Protein AF-A0A520ANJ5-F1 (afdb_monomer)

Structure (mmCIF, N/CA/C/O backbone):
data_AF-A0A520ANJ5-F1
#
_entry.id   AF-A0A520ANJ5-F1
#
loop_
_atom_site.group_PDB
_atom_site.id
_atom_site.type_symbol
_atom_site.label_atom_id
_atom_site.label_alt_id
_atom_site.label_comp_id
_atom_site.label_asym_id
_atom_site.label_entity_id
_atom_site.label_seq_id
_atom_site.pdbx_PDB_ins_code
_atom_site.Cartn_x
_atom_site.Cartn_y
_atom_site.Cartn_z
_atom_site.occupancy
_atom_site.B_iso_or_equiv
_atom_site.auth_seq_id
_atom_site.auth_comp_id
_atom_site.auth_asym_id
_atom_site.auth_atom_id
_atom_site.pdbx_PDB_model_num
ATOM 1 N N . MET A 1 1 ? -37.605 11.226 -20.235 1.00 42.06 1 MET A N 1
ATOM 2 C CA . MET A 1 1 ? -36.894 11.853 -19.100 1.00 42.06 1 MET A CA 1
ATOM 3 C C . MET A 1 1 ? -37.012 10.952 -17.885 1.00 42.06 1 MET A C 1
ATOM 5 O O . MET A 1 1 ? -38.088 10.421 -17.661 1.00 42.06 1 MET A O 1
ATOM 9 N N . SER A 1 2 ? -35.918 10.851 -17.128 1.00 46.78 2 SER A N 1
ATOM 10 C CA . SER A 1 2 ? -35.846 10.381 -15.735 1.00 46.78 2 SER A CA 1
ATOM 11 C C . SER A 1 2 ? -35.851 8.871 -15.478 1.00 46.78 2 SER A C 1
ATOM 13 O O . SER A 1 2 ? -36.874 8.268 -15.189 1.00 46.78 2 SER A O 1
ATOM 15 N N . GLY A 1 3 ? -34.641 8.302 -15.482 1.00 43.84 3 GLY A N 1
ATOM 16 C CA . GLY A 1 3 ? -34.319 7.024 -14.830 1.00 43.84 3 GLY A CA 1
ATOM 17 C C . GLY A 1 3 ? -32.965 7.011 -14.100 1.00 43.84 3 GLY A C 1
ATOM 18 O O . GLY A 1 3 ? -32.714 6.114 -13.309 1.00 43.84 3 GLY A O 1
ATOM 19 N N . GLN A 1 4 ? -32.096 8.010 -14.313 1.00 47.09 4 GLN A N 1
ATOM 20 C CA . GLN A 1 4 ? -30.733 8.023 -13.752 1.00 47.09 4 GLN A CA 1
ATOM 21 C C . GLN A 1 4 ? -30.531 8.963 -12.548 1.00 47.09 4 GLN A C 1
ATOM 23 O O . GLN A 1 4 ? -29.448 8.990 -11.976 1.00 47.09 4 GLN A O 1
ATOM 28 N N . ALA A 1 5 ? -31.553 9.711 -12.118 1.00 43.56 5 ALA A N 1
ATOM 29 C CA . ALA A 1 5 ? -31.398 10.719 -11.061 1.00 43.56 5 ALA A CA 1
ATOM 30 C C . ALA A 1 5 ? -31.691 10.213 -9.632 1.00 43.56 5 ALA A C 1
ATOM 32 O O . ALA A 1 5 ? -31.348 10.888 -8.666 1.00 43.56 5 ALA A O 1
ATOM 33 N N . THR A 1 6 ? -32.300 9.035 -9.459 1.00 45.06 6 THR A N 1
ATOM 34 C CA . THR A 1 6 ? -32.787 8.604 -8.133 1.00 45.06 6 THR A CA 1
ATOM 35 C C . THR A 1 6 ? -31.745 7.824 -7.319 1.00 45.06 6 THR A C 1
ATOM 37 O O . THR A 1 6 ? -31.739 7.903 -6.095 1.00 45.06 6 THR A O 1
ATOM 40 N N . MET A 1 7 ? -30.804 7.122 -7.966 1.00 44.75 7 MET A N 1
ATOM 41 C CA . MET A 1 7 ? -29.817 6.276 -7.264 1.00 44.75 7 MET A CA 1
ATOM 42 C C . MET A 1 7 ? -28.648 7.042 -6.623 1.00 44.75 7 MET A C 1
ATOM 44 O O . MET A 1 7 ? -27.933 6.484 -5.785 1.00 44.75 7 MET A O 1
ATOM 48 N N . ALA A 1 8 ? -28.417 8.289 -7.040 1.00 48.97 8 ALA A N 1
ATOM 49 C CA . ALA A 1 8 ? -27.425 9.171 -6.426 1.00 48.97 8 ALA A CA 1
ATOM 50 C C . ALA A 1 8 ? -28.009 9.889 -5.196 1.00 48.97 8 ALA A C 1
ATOM 52 O O . ALA A 1 8 ? -27.338 9.996 -4.176 1.00 48.97 8 ALA A O 1
ATOM 53 N N . ALA A 1 9 ? -29.282 10.297 -5.258 1.00 50.38 9 ALA A N 1
ATOM 54 C CA . ALA A 1 9 ? -29.944 11.041 -4.186 1.00 50.38 9 ALA A CA 1
ATOM 55 C C . ALA A 1 9 ? -30.334 10.174 -2.966 1.00 50.38 9 ALA A C 1
ATOM 57 O O . ALA A 1 9 ? -30.277 10.659 -1.838 1.00 50.38 9 ALA A O 1
ATOM 58 N N . ASP A 1 10 ? -30.677 8.890 -3.155 1.00 48.25 10 ASP A N 1
ATOM 59 C CA . ASP A 1 10 ? -31.063 7.993 -2.042 1.00 48.25 10 ASP A CA 1
ATOM 60 C C . ASP A 1 10 ? -29.868 7.592 -1.148 1.00 48.25 10 ASP A C 1
ATOM 62 O O . ASP A 1 10 ? -30.031 7.289 0.035 1.00 48.25 10 ASP A O 1
ATOM 66 N N . ARG A 1 11 ? -28.637 7.648 -1.681 1.00 48.97 11 ARG A N 1
ATOM 67 C CA . ARG A 1 11 ? -27.411 7.340 -0.924 1.00 48.97 11 ARG A CA 1
ATOM 68 C C . ARG A 1 11 ? -26.968 8.481 -0.019 1.00 48.97 11 ARG A C 1
ATOM 70 O O . ARG A 1 11 ? -26.618 8.216 1.118 1.00 48.97 11 ARG A O 1
ATOM 77 N N . THR A 1 12 ? -27.077 9.735 -0.452 1.00 51.03 12 THR A N 1
ATOM 78 C CA . THR A 1 12 ? -26.744 10.897 0.394 1.00 51.03 12 THR A CA 1
ATOM 79 C C . THR A 1 12 ? -27.695 11.037 1.597 1.00 51.03 12 THR A C 1
ATOM 81 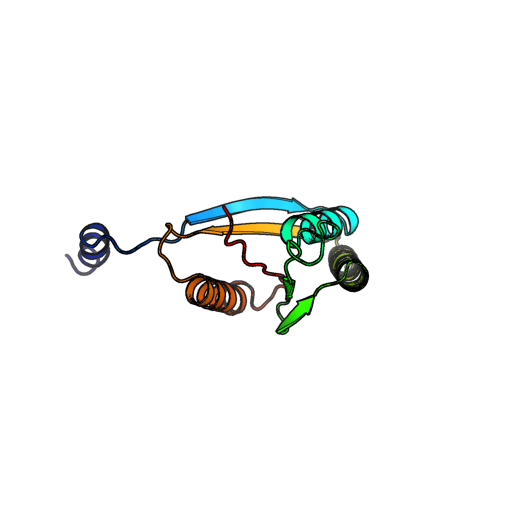O O . THR A 1 12 ? -27.315 11.572 2.636 1.00 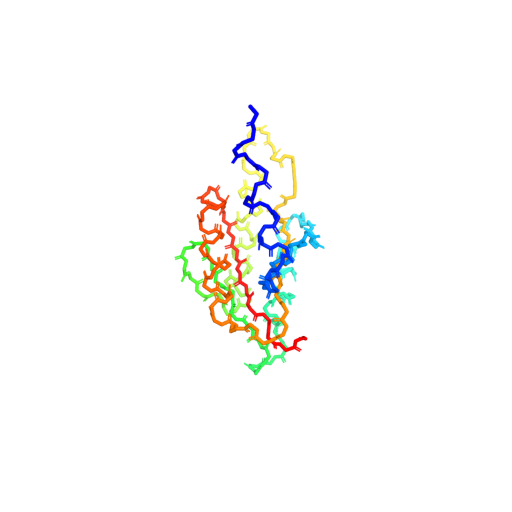51.03 12 THR A O 1
ATOM 84 N N . SER A 1 13 ? -28.926 10.518 1.490 1.00 51.34 13 SER A N 1
ATOM 85 C CA . SER A 1 13 ? -29.945 10.552 2.552 1.00 51.34 13 SER A CA 1
ATOM 86 C C . SER A 1 13 ? -29.763 9.481 3.638 1.00 51.34 13 SER A C 1
ATOM 88 O O . SER A 1 13 ? -30.358 9.594 4.713 1.00 51.34 13 SER A O 1
ATOM 90 N N . ARG A 1 14 ? -28.968 8.437 3.391 1.00 50.62 14 ARG A N 1
ATOM 91 C CA 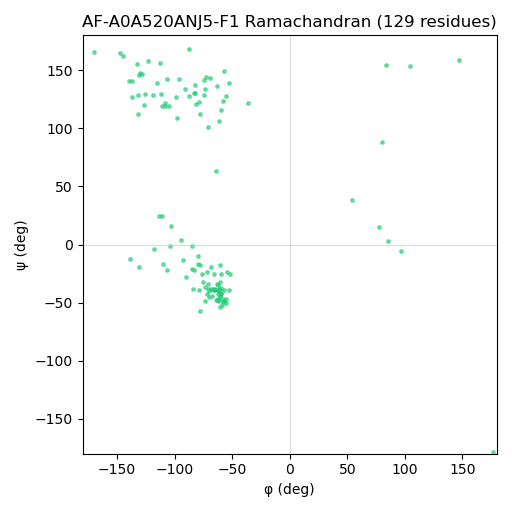. ARG A 1 14 ? -28.628 7.404 4.376 1.00 50.62 14 ARG A CA 1
ATOM 92 C C . ARG A 1 14 ? -27.171 7.650 4.727 1.00 50.62 14 ARG A C 1
ATOM 94 O O . ARG A 1 14 ? -26.350 7.640 3.831 1.00 50.62 14 ARG A O 1
ATOM 101 N N . ARG A 1 15 ? -26.822 7.896 5.992 1.00 61.50 15 ARG A N 1
ATOM 102 C CA . ARG A 1 15 ? -25.424 8.045 6.455 1.00 61.50 15 ARG A CA 1
ATOM 103 C C . ARG A 1 15 ? -24.628 6.740 6.267 1.00 61.50 15 ARG A C 1
ATOM 105 O O . ARG A 1 15 ? -24.240 6.103 7.241 1.00 61.50 15 ARG A O 1
ATOM 112 N N . VAL A 1 16 ? -24.450 6.297 5.030 1.00 65.75 16 VAL A N 1
ATOM 113 C CA . VAL A 1 16 ? -23.611 5.166 4.664 1.00 65.75 16 VAL A CA 1
ATOM 114 C C . VAL A 1 16 ? -22.183 5.698 4.682 1.00 65.75 16 VAL A C 1
ATOM 116 O O . VAL A 1 16 ? -21.918 6.698 4.017 1.00 65.75 16 VAL A O 1
ATOM 119 N N . PRO A 1 17 ? -21.278 5.107 5.473 1.00 67.94 17 PRO A N 1
ATOM 120 C CA . PRO A 1 17 ? -19.887 5.531 5.491 1.00 67.94 17 PRO A CA 1
ATOM 121 C C . PRO A 1 17 ? -19.280 5.416 4.085 1.00 67.94 17 PRO A C 1
ATOM 123 O O . PRO A 1 17 ? -19.326 4.347 3.478 1.00 67.94 17 PRO A O 1
ATOM 126 N N . GLU A 1 18 ? -18.745 6.520 3.565 1.00 79.25 18 GLU A N 1
ATOM 127 C CA . GLU A 1 18 ? -18.057 6.570 2.271 1.00 79.25 18 GLU A CA 1
ATOM 128 C C . GLU A 1 18 ? -16.540 6.452 2.473 1.00 79.25 18 GLU A C 1
ATOM 130 O O . GLU A 1 18 ? -15.984 7.001 3.430 1.00 79.25 18 GLU A O 1
ATOM 135 N N . VAL A 1 19 ? -15.865 5.746 1.558 1.00 85.19 19 VAL A N 1
ATOM 136 C CA . VAL A 1 19 ? -14.399 5.647 1.544 1.00 85.19 19 VAL A CA 1
ATOM 137 C C . VAL A 1 19 ? -13.810 6.956 1.035 1.00 85.19 19 VAL A C 1
ATOM 139 O O . VAL A 1 19 ? -14.117 7.411 -0.066 1.00 85.19 19 VAL A O 1
ATOM 142 N N . MET A 1 20 ? -12.873 7.508 1.798 1.00 86.94 20 MET A N 1
ATOM 143 C CA . MET A 1 20 ? -11.985 8.558 1.317 1.00 86.94 20 MET A CA 1
ATOM 144 C C . MET A 1 20 ? -10.755 7.928 0.663 1.00 86.94 20 MET A C 1
ATOM 146 O O . MET A 1 20 ? -10.065 7.124 1.291 1.00 86.94 20 MET A O 1
ATOM 150 N N . VAL A 1 21 ? -10.452 8.335 -0.573 1.00 90.81 21 VAL A N 1
ATOM 151 C CA . VAL A 1 21 ? -9.250 7.914 -1.308 1.00 90.81 21 VAL A CA 1
ATOM 152 C C . VAL A 1 21 ? -8.304 9.097 -1.468 1.00 90.81 21 VAL A C 1
ATOM 154 O O . VAL A 1 21 ? -8.702 10.171 -1.922 1.00 90.81 21 VAL A O 1
ATOM 157 N N . ARG A 1 22 ? -7.032 8.910 -1.110 1.00 93.44 22 ARG A N 1
ATOM 158 C CA . ARG A 1 22 ? -5.989 9.934 -1.251 1.00 93.44 22 ARG A CA 1
ATOM 159 C C . ARG A 1 22 ? -4.756 9.346 -1.914 1.00 93.44 22 ARG A C 1
ATOM 161 O O . ARG A 1 22 ? -4.222 8.358 -1.426 1.00 93.44 22 ARG A O 1
ATOM 168 N N . ILE A 1 23 ? -4.256 9.993 -2.965 1.00 93.56 23 ILE A N 1
ATOM 169 C CA . ILE A 1 23 ? -2.893 9.752 -3.455 1.00 93.56 23 ILE A CA 1
ATOM 170 C C . ILE A 1 23 ? -1.951 10.568 -2.576 1.00 93.56 23 ILE A C 1
ATOM 172 O O . ILE A 1 23 ? -2.096 11.787 -2.474 1.00 93.56 23 ILE A O 1
ATOM 176 N N . THR A 1 24 ? -1.015 9.899 -1.917 1.00 92.69 24 THR A N 1
ATOM 177 C CA . THR A 1 24 ? -0.156 10.513 -0.896 1.00 92.69 24 THR A CA 1
ATOM 178 C C . THR A 1 24 ? 1.291 10.660 -1.329 1.00 92.69 24 THR A C 1
ATOM 180 O O . THR A 1 24 ? 2.015 11.456 -0.738 1.00 92.69 24 THR A O 1
ATOM 183 N N . GLY A 1 25 ? 1.721 9.948 -2.369 1.00 93.25 25 GLY A N 1
ATOM 184 C CA . GLY A 1 25 ? 3.107 10.005 -2.808 1.00 93.25 25 GLY A CA 1
ATOM 185 C C . GLY A 1 25 ? 3.361 9.314 -4.136 1.00 93.25 25 GLY A C 1
ATOM 186 O O . GLY A 1 25 ? 2.531 8.562 -4.647 1.00 93.25 25 GLY A O 1
ATOM 187 N N . ARG A 1 26 ? 4.535 9.609 -4.689 1.00 96.25 26 ARG A N 1
ATOM 188 C CA . ARG A 1 26 ? 5.103 8.980 -5.880 1.00 96.25 26 ARG A CA 1
ATOM 189 C C . ARG A 1 26 ? 6.577 8.715 -5.610 1.00 96.25 26 ARG A C 1
ATOM 191 O O . ARG A 1 26 ? 7.299 9.640 -5.240 1.00 96.25 26 ARG A O 1
ATOM 198 N N . GLN A 1 27 ? 7.016 7.481 -5.798 1.00 96.75 27 GLN A N 1
ATOM 199 C CA . GLN A 1 27 ? 8.386 7.054 -5.530 1.00 96.75 27 GLN A CA 1
ATOM 200 C C . GLN A 1 27 ? 9.125 6.848 -6.848 1.00 96.75 27 GLN A C 1
ATOM 202 O O . GLN A 1 27 ? 8.551 6.364 -7.819 1.00 96.75 27 GLN A O 1
ATOM 207 N N . HIS A 1 28 ? 10.402 7.221 -6.875 1.00 95.12 28 HIS A N 1
ATOM 208 C CA . HIS A 1 28 ? 11.270 7.057 -8.041 1.00 95.12 28 HIS A CA 1
ATOM 209 C C . HIS A 1 28 ? 12.533 6.312 -7.617 1.00 95.12 28 HIS A C 1
ATOM 211 O O . HIS A 1 28 ? 13.268 6.805 -6.764 1.00 95.12 28 HIS A O 1
ATOM 217 N N . GLY A 1 29 ? 12.790 5.152 -8.204 1.00 94.75 29 GLY A N 1
ATOM 218 C CA . GLY A 1 29 ? 13.886 4.272 -7.825 1.00 94.75 29 GLY A CA 1
ATOM 219 C C . GLY A 1 29 ? 13.567 3.357 -6.641 1.00 94.75 29 GLY A C 1
ATOM 220 O O . GLY A 1 29 ? 12.763 3.683 -5.763 1.00 94.75 29 GLY A O 1
ATOM 221 N N . GLY A 1 30 ? 14.265 2.220 -6.586 1.00 96.56 30 GLY A N 1
ATOM 222 C CA . GLY A 1 30 ? 14.058 1.189 -5.561 1.00 96.56 30 GLY A CA 1
ATOM 223 C C . GLY A 1 30 ? 14.304 1.681 -4.131 1.00 96.56 30 GLY A C 1
ATOM 224 O O . GLY A 1 30 ? 13.593 1.287 -3.214 1.00 96.56 30 GLY A O 1
ATOM 225 N N . GLY A 1 31 ? 15.235 2.621 -3.928 1.00 97.75 31 GLY A N 1
ATOM 226 C CA . GLY A 1 31 ? 15.480 3.214 -2.607 1.00 97.75 31 GLY A CA 1
ATOM 227 C C . GLY A 1 31 ? 14.268 3.970 -2.046 1.00 97.75 31 GLY A C 1
ATOM 228 O O . GLY A 1 31 ? 13.924 3.805 -0.877 1.00 97.75 31 GLY A O 1
ATOM 229 N N . HIS A 1 32 ? 13.567 4.751 -2.877 1.00 97.69 32 HIS A N 1
ATOM 230 C CA . HIS A 1 32 ? 12.350 5.448 -2.447 1.00 97.69 32 HIS A CA 1
ATOM 231 C C . HIS A 1 32 ? 11.175 4.487 -2.233 1.00 97.69 32 HIS A C 1
ATOM 233 O O . HIS A 1 32 ? 10.368 4.711 -1.332 1.00 97.69 32 HIS A O 1
ATOM 239 N N . VAL A 1 33 ? 11.086 3.414 -3.027 1.00 98.06 33 VAL A N 1
ATOM 240 C CA . VAL A 1 33 ? 10.093 2.348 -2.819 1.00 98.06 33 VAL A CA 1
ATOM 241 C C . VAL A 1 33 ? 10.324 1.665 -1.470 1.00 98.06 33 VAL A C 1
ATOM 243 O O . VAL A 1 33 ? 9.392 1.581 -0.675 1.00 98.06 33 VAL A O 1
ATOM 246 N N . MET A 1 34 ? 11.565 1.272 -1.168 1.00 98.19 34 MET A N 1
ATOM 247 C CA . MET A 1 34 ? 11.925 0.647 0.107 1.00 98.19 34 MET A CA 1
ATOM 248 C C . MET A 1 34 ? 11.633 1.563 1.302 1.00 98.19 34 MET A C 1
ATOM 250 O O . MET A 1 34 ? 11.033 1.130 2.283 1.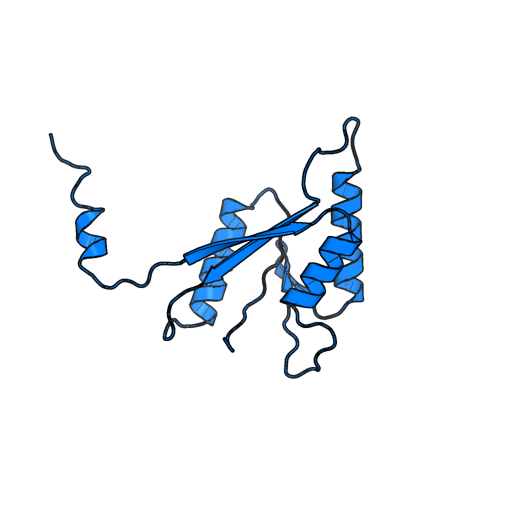00 98.19 34 MET A O 1
ATOM 254 N N . ALA A 1 35 ? 11.990 2.848 1.212 1.00 98.00 35 ALA A N 1
ATOM 255 C CA . ALA A 1 35 ? 11.678 3.818 2.262 1.00 98.00 35 ALA A CA 1
ATOM 256 C C . ALA A 1 35 ? 10.163 3.938 2.506 1.00 98.00 35 ALA A C 1
ATOM 258 O O . ALA A 1 35 ? 9.717 4.055 3.646 1.00 98.00 35 ALA A O 1
ATOM 259 N N . ASN A 1 36 ? 9.360 3.872 1.442 1.00 97.75 36 ASN A N 1
ATOM 260 C CA . ASN A 1 36 ? 7.907 3.892 1.550 1.00 97.75 36 ASN A CA 1
ATOM 261 C C . ASN A 1 36 ? 7.346 2.586 2.137 1.00 97.75 36 ASN A C 1
ATOM 263 O O . ASN A 1 36 ? 6.428 2.655 2.949 1.00 97.75 36 ASN A O 1
ATOM 267 N N . PHE A 1 37 ? 7.903 1.419 1.793 1.00 98.25 37 PHE A N 1
ATOM 268 C CA . PHE A 1 37 ? 7.550 0.154 2.450 1.00 98.25 37 PHE A CA 1
ATOM 269 C C . PHE A 1 37 ? 7.825 0.223 3.948 1.00 98.25 37 PHE A C 1
ATOM 271 O O . PHE A 1 37 ? 6.896 0.031 4.725 1.00 98.25 37 PHE A O 1
ATOM 278 N N . ALA A 1 38 ? 9.042 0.610 4.341 1.00 97.69 38 ALA A N 1
ATOM 279 C CA . ALA A 1 38 ? 9.429 0.752 5.742 1.00 97.69 38 ALA A CA 1
ATOM 280 C C . ALA A 1 38 ? 8.523 1.733 6.504 1.00 97.69 38 ALA A C 1
ATOM 282 O O . ALA A 1 38 ? 8.147 1.466 7.642 1.00 97.69 38 ALA A O 1
ATOM 283 N N . TYR A 1 39 ? 8.123 2.841 5.871 1.00 95.94 39 TYR A N 1
ATOM 284 C CA . TYR A 1 39 ? 7.177 3.792 6.457 1.00 95.94 39 TYR A CA 1
ATOM 285 C C . TYR A 1 39 ? 5.785 3.181 6.684 1.00 95.94 39 TYR A C 1
ATOM 287 O O . TYR A 1 39 ? 5.212 3.340 7.761 1.00 95.94 39 TYR A O 1
ATOM 295 N N . ILE A 1 40 ? 5.224 2.489 5.684 1.00 96.25 40 ILE A N 1
ATOM 296 C CA . ILE A 1 40 ? 3.886 1.882 5.786 1.00 96.25 40 ILE A CA 1
ATOM 297 C C . ILE A 1 40 ? 3.900 0.737 6.806 1.00 96.25 40 ILE A C 1
ATOM 299 O O . ILE A 1 40 ? 2.993 0.659 7.635 1.00 96.25 40 ILE A O 1
ATOM 303 N N . SER A 1 41 ? 4.926 -0.116 6.765 1.00 97.00 41 SER A N 1
ATOM 304 C CA . SER A 1 41 ? 5.077 -1.282 7.639 1.00 97.00 41 SER A CA 1
ATOM 305 C C . SER A 1 41 ? 5.601 -0.944 9.033 1.00 97.00 41 SER A C 1
ATOM 307 O O . SER A 1 41 ? 5.627 -1.818 9.891 1.00 97.00 41 SER A O 1
ATOM 309 N N . ARG A 1 42 ? 6.056 0.296 9.259 1.00 97.00 42 ARG A N 1
ATOM 310 C CA . ARG A 1 42 ? 6.743 0.726 10.489 1.00 97.00 42 ARG A CA 1
ATOM 311 C C . ARG A 1 42 ? 7.951 -0.155 10.819 1.00 97.00 42 ARG A C 1
ATOM 313 O O . ARG A 1 42 ? 8.212 -0.466 11.976 1.00 97.00 42 ARG A O 1
ATOM 320 N N . LEU A 1 43 ? 8.688 -0.569 9.789 1.00 96.81 43 LEU A N 1
ATOM 321 C CA . LEU A 1 43 ? 9.852 -1.440 9.943 1.00 96.81 43 LEU A CA 1
ATOM 322 C C . LEU A 1 43 ? 10.867 -0.826 10.922 1.00 96.81 43 LEU A C 1
ATOM 324 O O . LEU A 1 43 ? 11.291 0.315 10.743 1.00 96.81 43 LEU A O 1
ATOM 328 N N . GLY A 1 44 ? 11.285 -1.595 11.925 1.00 94.50 44 GLY A N 1
ATOM 329 C CA . GLY A 1 44 ? 12.232 -1.177 12.955 1.00 94.50 44 GLY A CA 1
ATOM 330 C C . GLY A 1 44 ? 11.610 -0.433 14.142 1.00 94.50 44 GLY A C 1
ATOM 331 O O . GLY A 1 44 ? 12.355 -0.016 15.027 1.00 94.50 44 GLY A O 1
ATOM 332 N N . HIS A 1 45 ? 10.282 -0.274 14.196 1.00 92.81 45 HIS A N 1
ATOM 333 C CA . HIS A 1 45 ? 9.587 0.382 15.316 1.00 92.81 45 HIS A CA 1
ATOM 334 C C . HIS A 1 45 ? 9.277 -0.563 16.493 1.00 92.81 45 HIS A C 1
ATOM 336 O O . HIS A 1 45 ? 8.781 -0.121 17.525 1.00 92.81 45 HIS A O 1
ATOM 342 N N . GLY A 1 46 ? 9.627 -1.847 16.376 1.00 90.38 46 GLY A N 1
ATOM 343 C CA . GLY A 1 46 ? 9.388 -2.869 17.395 1.00 90.38 46 GLY A CA 1
ATOM 344 C C . GLY A 1 46 ? 8.224 -3.791 17.033 1.00 90.38 46 GLY A C 1
ATOM 345 O O . GLY A 1 46 ? 7.312 -3.411 16.302 1.00 90.38 46 GLY A O 1
ATOM 346 N N . SER A 1 47 ? 8.254 -5.018 17.557 1.00 85.62 47 SER A N 1
ATOM 347 C CA . SER A 1 47 ? 7.338 -6.102 17.164 1.00 85.62 47 SER A CA 1
ATOM 348 C C . SER A 1 47 ? 5.856 -5.796 17.378 1.00 85.62 47 SER A C 1
ATOM 350 O O . SER A 1 47 ? 5.014 -6.391 16.711 1.00 85.62 47 SER A O 1
ATOM 352 N N . ASP A 1 48 ? 5.547 -4.895 18.309 1.00 88.81 48 ASP A N 1
ATOM 353 C CA . ASP A 1 48 ? 4.174 -4.544 18.677 1.00 88.81 48 ASP A CA 1
ATOM 354 C C . ASP A 1 48 ? 3.579 -3.469 17.751 1.00 88.81 48 ASP A C 1
ATOM 356 O O . ASP A 1 48 ? 2.359 -3.343 17.653 1.00 88.81 48 ASP A O 1
ATOM 360 N N . GLU A 1 49 ? 4.429 -2.704 17.059 1.00 91.12 49 GLU A N 1
ATOM 361 C CA . GLU A 1 49 ? 4.017 -1.628 16.149 1.00 91.12 49 GLU A CA 1
ATOM 362 C C . GLU A 1 49 ? 4.197 -1.987 14.672 1.00 91.12 49 GLU A C 1
ATOM 364 O O . GLU A 1 49 ? 3.549 -1.380 13.817 1.00 91.12 49 GLU A O 1
ATOM 369 N N . GLU A 1 50 ? 5.072 -2.944 14.362 1.00 94.44 50 GLU A N 1
ATOM 370 C CA . GLU A 1 50 ? 5.333 -3.395 12.999 1.00 94.44 50 GLU A CA 1
ATOM 371 C C . GLU A 1 50 ? 4.098 -4.033 12.350 1.00 94.44 50 GLU A C 1
ATOM 373 O O . GLU A 1 50 ? 3.386 -4.862 12.920 1.00 94.44 50 GLU A O 1
ATOM 378 N N . LEU A 1 51 ? 3.874 -3.670 11.091 1.00 95.69 51 LEU A N 1
ATOM 379 C CA . LEU A 1 51 ? 2.752 -4.124 10.286 1.00 95.69 51 LEU A CA 1
ATOM 380 C C . LEU A 1 51 ? 3.254 -4.960 9.116 1.00 95.69 51 LEU A C 1
ATOM 382 O O . LEU A 1 51 ? 4.227 -4.615 8.449 1.00 95.69 51 LEU A O 1
ATOM 386 N N . GLY A 1 52 ? 2.544 -6.049 8.832 1.00 95.69 52 GLY A N 1
ATOM 387 C CA . GLY A 1 52 ? 2.776 -6.813 7.613 1.00 95.69 52 GLY A CA 1
ATOM 388 C C . GLY A 1 52 ? 2.257 -6.069 6.383 1.00 95.69 52 GLY A C 1
ATOM 389 O O . GLY A 1 52 ? 1.214 -5.411 6.449 1.00 95.69 52 GLY A O 1
ATOM 390 N N . LEU A 1 53 ? 2.966 -6.206 5.263 1.00 98.06 53 LEU A N 1
ATOM 391 C CA . LEU A 1 53 ? 2.495 -5.762 3.954 1.00 98.06 53 LEU A CA 1
ATOM 392 C C . LEU A 1 53 ? 2.076 -6.977 3.130 1.00 98.06 53 LEU A C 1
ATOM 394 O O . LEU A 1 53 ? 2.897 -7.843 2.845 1.00 98.06 53 LEU A O 1
ATOM 398 N N . GLU A 1 54 ? 0.812 -7.039 2.736 1.00 98.25 54 GLU A N 1
ATOM 399 C CA . GLU A 1 54 ? 0.311 -8.073 1.832 1.00 98.25 54 GLU A CA 1
ATOM 400 C C . GLU A 1 54 ? 0.596 -7.675 0.384 1.00 98.25 54 GLU A C 1
ATOM 402 O O . GLU A 1 54 ? 0.294 -6.545 0.001 1.00 98.25 54 GLU A O 1
ATOM 407 N N . THR A 1 55 ? 1.179 -8.571 -0.411 1.00 98.25 55 THR A N 1
ATOM 408 C CA . THR A 1 55 ? 1.453 -8.340 -1.836 1.00 98.25 55 THR A CA 1
ATOM 409 C C . THR A 1 55 ? 0.270 -8.727 -2.726 1.00 98.25 55 THR A C 1
ATOM 411 O O . THR A 1 55 ? -0.649 -9.429 -2.297 1.00 98.25 55 THR A O 1
ATOM 414 N N . SER A 1 56 ? 0.326 -8.335 -4.003 1.00 97.19 56 SER A N 1
ATOM 415 C CA . SER A 1 56 ? -0.623 -8.746 -5.049 1.00 97.19 56 SER A CA 1
ATOM 416 C C . SER A 1 56 ? -0.782 -10.262 -5.204 1.00 97.19 56 SER A C 1
ATOM 418 O O . SER A 1 56 ? -1.822 -10.734 -5.658 1.00 97.19 56 SER A O 1
ATOM 420 N N . GLU A 1 57 ? 0.224 -11.029 -4.793 1.00 96.06 57 GLU A N 1
ATOM 421 C CA . GLU A 1 57 ? 0.274 -12.491 -4.845 1.00 96.06 57 GLU A CA 1
ATOM 422 C C . GLU A 1 57 ? -0.190 -13.144 -3.528 1.00 96.06 57 GLU A C 1
ATOM 424 O O . GLU A 1 57 ? -0.132 -14.365 -3.390 1.00 96.06 57 GLU A O 1
ATOM 429 N N . GLY A 1 58 ? -0.642 -12.350 -2.550 1.00 95.50 58 GLY A N 1
ATOM 430 C CA . GLY A 1 58 ? -1.093 -12.824 -1.239 1.00 95.50 58 GLY A CA 1
ATOM 431 C C . GLY A 1 58 ? 0.041 -13.183 -0.274 1.00 95.50 58 GLY A C 1
ATOM 432 O O . GLY A 1 58 ? -0.198 -13.847 0.736 1.00 95.50 58 GLY A O 1
ATOM 433 N N . VAL A 1 59 ? 1.278 -12.767 -0.562 1.00 96.88 59 VAL A N 1
ATOM 434 C CA . VAL A 1 59 ? 2.427 -12.977 0.329 1.00 96.88 59 VAL A CA 1
ATOM 435 C C . VAL A 1 59 ? 2.443 -11.889 1.399 1.00 96.88 59 VAL A C 1
ATOM 437 O O . VAL A 1 59 ? 2.219 -10.720 1.105 1.00 96.88 59 VAL A O 1
ATOM 440 N N . MET A 1 60 ? 2.721 -12.255 2.650 1.00 97.50 60 MET A N 1
ATOM 441 C CA . MET A 1 60 ? 2.847 -11.299 3.751 1.00 97.50 60 MET A CA 1
ATOM 442 C C . MET A 1 60 ? 4.320 -10.968 4.007 1.00 97.50 60 MET A C 1
ATOM 444 O O . MET A 1 60 ? 5.049 -11.794 4.552 1.00 97.50 60 MET A O 1
ATOM 448 N N . LEU A 1 61 ? 4.744 -9.755 3.662 1.00 97.50 61 LEU A N 1
ATOM 449 C CA . LEU A 1 61 ? 6.086 -9.241 3.934 1.00 97.50 61 LEU A CA 1
ATOM 450 C C . LEU A 1 61 ? 6.165 -8.705 5.361 1.00 97.50 61 LEU A C 1
ATOM 452 O O . LEU A 1 61 ? 5.321 -7.905 5.773 1.00 97.50 61 LEU A O 1
ATOM 456 N N . ARG A 1 62 ? 7.188 -9.123 6.110 1.00 95.75 62 ARG A N 1
ATOM 457 C CA . ARG A 1 62 ? 7.407 -8.687 7.501 1.00 95.75 62 ARG A CA 1
ATOM 458 C C . ARG A 1 62 ? 8.824 -8.220 7.793 1.00 95.75 62 ARG A C 1
ATOM 460 O O . ARG A 1 62 ? 9.016 -7.497 8.759 1.00 95.75 62 ARG A O 1
ATOM 467 N N . ASP A 1 63 ? 9.798 -8.594 6.975 1.00 95.56 63 ASP A N 1
ATOM 468 C CA . ASP A 1 63 ? 11.181 -8.177 7.160 1.00 95.56 63 ASP A CA 1
ATOM 469 C C . ASP A 1 63 ? 11.659 -7.236 6.052 1.00 95.56 63 ASP A C 1
ATOM 471 O O . ASP A 1 63 ? 11.155 -7.208 4.926 1.00 95.56 63 ASP A O 1
ATOM 475 N N . GLY A 1 64 ? 12.674 -6.445 6.394 1.00 96.25 64 GLY A N 1
ATOM 476 C CA . GLY A 1 64 ? 13.240 -5.461 5.482 1.00 96.25 64 GLY A CA 1
ATOM 477 C C . GLY A 1 64 ? 13.992 -6.061 4.298 1.00 96.25 64 GLY A C 1
ATOM 478 O O . GLY A 1 64 ? 14.190 -5.364 3.306 1.00 96.25 64 GLY A O 1
ATOM 479 N N . ARG A 1 65 ? 14.423 -7.327 4.371 1.00 97.81 65 ARG A N 1
ATOM 480 C CA . ARG A 1 65 ? 15.176 -7.955 3.284 1.00 97.81 65 ARG A CA 1
ATOM 481 C C . ARG A 1 65 ? 14.246 -8.275 2.125 1.00 97.81 65 ARG A C 1
ATOM 483 O O . ARG A 1 65 ? 14.558 -7.898 0.998 1.00 97.81 65 ARG A O 1
ATOM 490 N N . ASP A 1 66 ? 13.111 -8.902 2.401 1.00 97.81 66 ASP A N 1
ATOM 491 C CA . ASP A 1 66 ? 12.124 -9.233 1.376 1.00 97.81 66 ASP A CA 1
ATOM 492 C C . ASP A 1 66 ? 11.517 -7.963 0.763 1.00 97.81 66 ASP A C 1
ATOM 494 O O . ASP A 1 66 ? 11.372 -7.857 -0.457 1.00 97.81 66 ASP A O 1
ATOM 498 N N . MET A 1 67 ? 11.280 -6.935 1.585 1.00 98.31 67 MET A N 1
ATOM 499 C CA . MET A 1 67 ? 10.885 -5.605 1.105 1.00 98.31 67 MET A CA 1
ATOM 500 C C . MET A 1 67 ? 11.939 -4.985 0.174 1.00 98.31 67 MET A C 1
ATOM 502 O O . MET A 1 67 ? 11.589 -4.419 -0.863 1.00 98.31 67 MET A O 1
ATOM 506 N N . GLN A 1 68 ? 13.228 -5.104 0.509 1.00 98.44 68 GLN A N 1
ATOM 507 C CA . GLN A 1 68 ? 14.320 -4.574 -0.309 1.00 98.44 68 GLN A CA 1
ATOM 508 C C . GLN A 1 68 ? 14.467 -5.323 -1.638 1.00 98.44 68 GLN A C 1
ATOM 510 O O . GLN A 1 68 ? 14.755 -4.693 -2.660 1.00 98.44 68 GLN A O 1
ATOM 515 N N . ILE A 1 69 ? 14.275 -6.644 -1.639 1.00 98.19 69 ILE A N 1
ATOM 516 C CA . ILE A 1 69 ? 14.261 -7.451 -2.864 1.00 98.19 69 ILE A CA 1
ATOM 517 C C . ILE A 1 69 ? 13.129 -6.961 -3.769 1.00 98.19 69 ILE A C 1
ATOM 519 O O . ILE A 1 69 ? 13.399 -6.513 -4.881 1.00 98.19 69 ILE A O 1
ATOM 523 N N . LEU A 1 70 ? 11.898 -6.896 -3.253 1.00 98.06 70 LEU A N 1
ATOM 524 C CA . LEU A 1 70 ? 10.741 -6.460 -4.036 1.00 98.06 70 LEU A CA 1
ATOM 525 C C . LEU A 1 70 ? 10.900 -5.030 -4.579 1.00 98.06 70 LEU A C 1
ATOM 527 O O . LEU A 1 70 ? 10.592 -4.755 -5.738 1.00 98.06 70 LEU A O 1
ATOM 531 N N . ALA A 1 71 ? 11.423 -4.110 -3.765 1.00 97.94 71 ALA A N 1
ATOM 532 C CA . ALA A 1 71 ? 11.689 -2.738 -4.189 1.00 97.94 71 ALA A CA 1
ATOM 533 C C . ALA A 1 71 ? 12.737 -2.658 -5.315 1.00 97.94 71 ALA A C 1
ATOM 535 O O . ALA A 1 71 ? 12.651 -1.791 -6.190 1.00 97.94 71 ALA A O 1
ATOM 536 N N . THR A 1 72 ? 13.722 -3.558 -5.296 1.00 97.00 72 THR A N 1
ATOM 537 C CA . THR A 1 72 ? 14.732 -3.673 -6.354 1.00 97.00 72 THR A CA 1
ATOM 538 C C . THR A 1 72 ? 14.103 -4.217 -7.627 1.00 97.00 72 THR A C 1
ATOM 540 O O . THR A 1 72 ? 14.307 -3.634 -8.687 1.00 97.00 72 THR A O 1
ATOM 543 N N . ASP A 1 73 ? 13.275 -5.254 -7.520 1.00 95.56 73 ASP A N 1
ATOM 544 C CA . ASP A 1 73 ? 12.584 -5.863 -8.659 1.00 95.56 73 ASP A CA 1
ATOM 545 C C . ASP A 1 73 ? 11.666 -4.864 -9.370 1.00 95.56 73 ASP A C 1
ATOM 547 O O . ASP A 1 73 ? 11.688 -4.761 -10.596 1.00 95.56 73 ASP A O 1
ATOM 551 N N . TRP A 1 74 ? 10.911 -4.058 -8.616 1.00 95.12 74 TRP A N 1
ATOM 552 C CA . TRP A 1 74 ? 10.067 -3.004 -9.190 1.00 95.12 74 TRP A CA 1
ATOM 553 C C . TRP A 1 74 ? 10.882 -1.961 -9.957 1.00 95.12 74 TRP A C 1
ATOM 555 O O . TRP A 1 74 ? 10.468 -1.509 -11.027 1.00 95.12 74 TRP A O 1
ATOM 565 N N . HIS A 1 75 ? 12.048 -1.586 -9.429 1.00 93.56 75 HIS A N 1
ATOM 566 C CA . HIS A 1 75 ? 12.925 -0.633 -10.097 1.00 93.56 75 HIS A CA 1
ATOM 567 C C . HIS A 1 75 ? 13.598 -1.227 -11.337 1.00 93.56 75 HIS A C 1
ATOM 569 O O . HIS A 1 75 ? 13.639 -0.573 -12.375 1.00 93.56 75 HIS A O 1
ATOM 575 N N . SER A 1 76 ? 14.0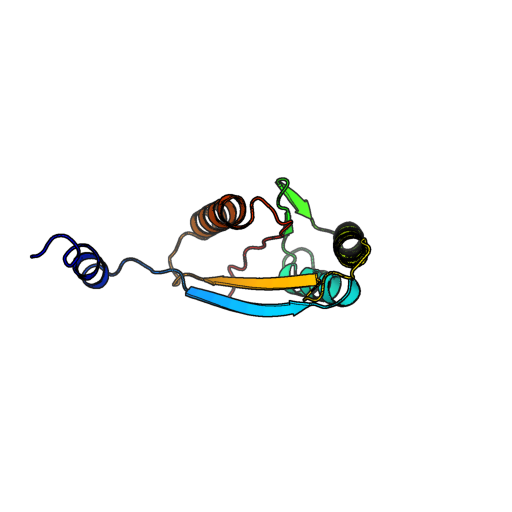81 -2.467 -11.265 1.00 92.12 76 SER A N 1
ATOM 576 C CA . SER A 1 76 ? 14.624 -3.176 -12.427 1.00 92.12 76 SER A CA 1
ATOM 577 C C . SER A 1 76 ? 13.574 -3.281 -13.525 1.00 92.12 76 SER A C 1
ATOM 579 O O . SER A 1 76 ? 13.831 -2.884 -14.658 1.00 92.12 76 SER A O 1
ATOM 581 N N . PHE A 1 77 ? 12.346 -3.671 -13.166 1.00 89.44 77 PHE A N 1
ATOM 582 C CA . PHE A 1 77 ? 11.240 -3.718 -14.108 1.00 89.44 77 PHE A CA 1
ATOM 583 C C . PHE A 1 77 ? 11.037 -2.364 -14.787 1.00 89.44 77 PHE A C 1
ATOM 585 O O . PHE A 1 77 ? 10.964 -2.332 -16.010 1.00 89.44 77 PHE A O 1
ATOM 592 N N . GLU A 1 78 ? 10.952 -1.252 -14.044 1.00 85.88 78 GLU A N 1
ATOM 593 C CA . GLU A 1 78 ? 10.827 0.120 -14.581 1.00 85.88 78 GLU A CA 1
ATOM 594 C C . GLU A 1 78 ? 11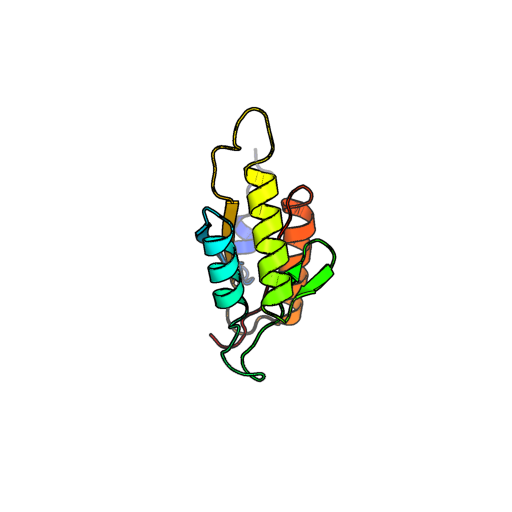.911 0.466 -15.619 1.00 85.88 78 GLU A C 1
ATOM 596 O O . GLU A 1 78 ? 11.628 1.143 -16.618 1.00 85.88 78 GLU A O 1
ATOM 601 N N . MET A 1 79 ? 13.136 0.001 -15.369 1.00 85.94 79 MET A N 1
ATOM 602 C CA . MET A 1 79 ? 14.315 0.275 -16.185 1.00 85.94 79 MET A CA 1
ATOM 603 C C . MET A 1 79 ? 14.438 -0.650 -17.404 1.00 85.94 79 MET A C 1
ATOM 605 O O . MET A 1 79 ? 15.066 -0.249 -18.385 1.00 85.94 79 MET A O 1
ATOM 609 N N . ASP A 1 80 ? 13.806 -1.825 -17.380 1.00 79.88 80 ASP A N 1
ATOM 610 C CA . ASP A 1 80 ? 13.849 -2.811 -18.459 1.00 79.88 80 ASP A CA 1
ATOM 611 C C . ASP A 1 80 ? 12.927 -2.431 -19.641 1.00 79.88 80 ASP A C 1
ATOM 613 O O . ASP A 1 80 ? 11.693 -2.446 -19.548 1.00 79.88 80 ASP A O 1
ATOM 617 N N . GLY A 1 81 ? 13.548 -2.102 -20.784 1.00 64.75 81 GLY A N 1
ATOM 618 C CA . GLY A 1 81 ? 12.907 -1.852 -22.086 1.00 64.75 81 GLY A CA 1
ATOM 619 C C . GLY A 1 81 ? 13.622 -0.795 -22.948 1.00 64.75 81 GLY A C 1
ATOM 620 O O . GLY A 1 81 ? 14.331 0.063 -22.428 1.00 64.75 81 GLY A O 1
ATOM 621 N N . ASP A 1 82 ? 13.387 -0.809 -24.270 1.00 58.03 82 ASP A N 1
ATOM 622 C CA . ASP A 1 82 ? 13.978 0.140 -25.251 1.00 58.03 82 ASP A CA 1
ATOM 623 C C . ASP A 1 82 ? 13.622 1.617 -24.989 1.00 58.03 82 ASP A C 1
ATOM 625 O O . ASP A 1 82 ? 14.284 2.541 -25.465 1.00 58.03 82 ASP A O 1
ATOM 629 N N . ALA A 1 83 ? 12.588 1.860 -24.187 1.00 54.34 83 ALA A N 1
ATOM 630 C CA . ALA A 1 83 ? 12.297 3.153 -23.603 1.00 54.34 83 ALA A CA 1
ATOM 631 C C . ALA A 1 83 ? 12.031 2.947 -22.112 1.00 54.34 83 ALA A C 1
ATOM 633 O O . ALA A 1 83 ? 11.006 2.369 -21.748 1.00 54.34 83 ALA A O 1
ATOM 634 N N . ARG A 1 84 ? 12.933 3.456 -21.259 1.00 59.50 84 ARG A N 1
ATOM 635 C CA . ARG A 1 84 ? 12.700 3.643 -19.817 1.00 59.50 84 ARG A CA 1
ATOM 636 C C . ARG A 1 84 ? 11.248 4.066 -19.612 1.00 59.50 84 ARG A C 1
ATOM 638 O O . ARG A 1 84 ? 10.844 5.086 -20.188 1.00 59.50 84 ARG A O 1
ATOM 645 N N . ARG A 1 85 ? 10.463 3.309 -18.834 1.00 67.19 85 ARG A N 1
ATOM 646 C CA . ARG A 1 85 ? 9.067 3.689 -18.580 1.00 67.19 85 ARG A CA 1
ATOM 647 C C . ARG A 1 85 ? 9.096 5.038 -17.869 1.00 67.19 85 ARG A C 1
ATOM 649 O O . ARG A 1 85 ? 9.519 5.136 -16.726 1.00 67.19 85 ARG A O 1
ATOM 656 N N . LYS A 1 86 ? 8.738 6.113 -18.576 1.00 66.94 86 LYS A N 1
ATOM 657 C CA . LYS A 1 86 ? 8.770 7.470 -18.019 1.00 66.94 86 LYS A CA 1
ATOM 658 C C . LYS A 1 86 ? 7.639 7.584 -16.994 1.00 66.94 86 LYS A C 1
ATOM 660 O O . LYS A 1 86 ? 6.484 7.737 -17.379 1.00 66.94 86 LYS A O 1
ATOM 665 N N . GLY A 1 87 ? 7.957 7.479 -15.706 1.00 82.31 87 GLY A N 1
ATOM 666 C CA . GLY A 1 87 ? 6.971 7.549 -14.631 1.00 82.31 87 GLY A CA 1
ATOM 667 C C . GLY A 1 87 ? 7.576 7.321 -13.249 1.00 82.31 87 GLY A C 1
ATOM 668 O O . GLY A 1 87 ? 8.779 7.145 -13.112 1.00 82.31 87 GLY A O 1
ATOM 669 N N . ALA A 1 88 ? 6.722 7.351 -12.229 1.00 90.94 88 ALA A N 1
ATOM 670 C CA . ALA A 1 88 ? 7.094 6.920 -10.887 1.00 90.94 88 ALA A CA 1
ATOM 671 C C . ALA A 1 88 ? 7.174 5.385 -10.842 1.00 90.94 88 ALA A C 1
ATOM 673 O O . ALA A 1 88 ? 6.318 4.721 -11.430 1.00 90.94 88 ALA A O 1
ATOM 674 N N . THR A 1 89 ? 8.147 4.839 -10.113 1.00 94.31 89 THR A N 1
ATOM 675 C CA . THR A 1 89 ? 8.282 3.401 -9.834 1.00 94.31 89 THR A CA 1
ATOM 676 C C . THR A 1 89 ? 7.074 2.877 -9.061 1.00 94.31 89 THR A C 1
ATOM 678 O O . THR A 1 89 ? 6.591 1.782 -9.332 1.00 94.31 89 THR A O 1
ATOM 681 N N . SER A 1 90 ? 6.548 3.670 -8.123 1.00 95.50 90 SER A N 1
ATOM 682 C CA . SER A 1 90 ? 5.299 3.364 -7.423 1.00 95.50 90 SER A CA 1
ATOM 683 C C . SER A 1 90 ? 4.509 4.622 -7.047 1.00 95.50 90 SER A C 1
ATOM 685 O O . SER A 1 90 ? 5.000 5.755 -7.128 1.00 95.50 90 SER A O 1
ATOM 687 N N . ILE A 1 91 ? 3.237 4.416 -6.702 1.00 95.81 91 ILE A N 1
ATOM 688 C CA . ILE A 1 91 ? 2.301 5.444 -6.240 1.00 95.81 91 ILE A CA 1
ATOM 689 C C . ILE A 1 91 ? 1.736 4.976 -4.900 1.00 95.81 91 ILE A C 1
ATOM 691 O O . ILE A 1 91 ? 1.231 3.860 -4.806 1.00 95.81 91 ILE A O 1
ATOM 695 N N . SER A 1 92 ? 1.780 5.836 -3.884 1.00 96.31 92 SER A N 1
ATOM 696 C CA . SER A 1 92 ? 1.168 5.562 -2.580 1.00 96.31 92 SER A CA 1
ATOM 697 C C . SER A 1 92 ? -0.266 6.076 -2.539 1.00 96.31 92 SER A C 1
ATOM 699 O O . SER A 1 92 ? -0.540 7.224 -2.912 1.00 96.31 92 SER A O 1
ATOM 701 N N . MET A 1 93 ? -1.171 5.241 -2.035 1.00 95.69 93 MET A N 1
ATOM 702 C CA . MET A 1 93 ? -2.582 5.564 -1.839 1.00 95.69 93 MET A CA 1
ATOM 703 C C . MET A 1 93 ? -3.010 5.234 -0.408 1.00 95.69 93 MET A C 1
ATOM 705 O O . MET A 1 93 ? -2.512 4.284 0.188 1.00 95.69 93 MET A O 1
ATOM 709 N N . ILE A 1 94 ? -3.940 6.018 0.134 1.00 95.06 94 ILE A N 1
ATOM 710 C CA . ILE A 1 94 ? -4.630 5.735 1.395 1.00 95.06 94 ILE A CA 1
ATOM 711 C C . ILE A 1 94 ? -6.119 5.611 1.101 1.00 95.06 94 ILE A C 1
ATOM 713 O O . ILE A 1 94 ? -6.706 6.513 0.498 1.00 95.06 94 ILE A O 1
ATOM 717 N N . LEU A 1 95 ? -6.706 4.508 1.560 1.00 93.62 95 LEU A N 1
ATOM 718 C CA . LEU A 1 95 ? -8.144 4.294 1.629 1.00 93.62 95 LEU A CA 1
ATOM 719 C C . LEU A 1 95 ? -8.531 4.348 3.107 1.00 93.62 95 LEU A C 1
ATOM 721 O O . LEU A 1 95 ? -8.019 3.568 3.906 1.00 93.62 95 LEU A O 1
ATOM 725 N N . SER A 1 96 ? -9.395 5.287 3.484 1.00 90.94 96 SER A N 1
ATOM 726 C CA . SER A 1 96 ? -9.795 5.481 4.881 1.00 90.94 96 SER A CA 1
ATOM 727 C C . SER A 1 96 ? -11.307 5.558 5.030 1.00 90.94 96 SER A C 1
ATOM 729 O O . SER A 1 96 ? -11.986 6.135 4.180 1.00 90.94 96 SER A O 1
ATOM 731 N N . MET A 1 97 ? -11.807 5.037 6.147 1.00 91.19 97 MET A N 1
ATOM 732 C CA . MET A 1 97 ? -13.213 5.081 6.545 1.00 91.19 97 MET A CA 1
ATOM 733 C C . MET A 1 97 ? -13.359 5.747 7.917 1.00 91.19 97 MET A C 1
ATOM 735 O O . MET A 1 97 ? -12.399 5.756 8.691 1.00 91.19 97 MET A O 1
ATOM 739 N N . PRO A 1 98 ? -14.547 6.277 8.251 1.00 86.44 98 PRO A N 1
ATOM 740 C CA . PRO A 1 98 ? -14.836 6.775 9.590 1.00 86.44 98 PRO A CA 1
ATOM 741 C C . PRO A 1 98 ? -14.628 5.71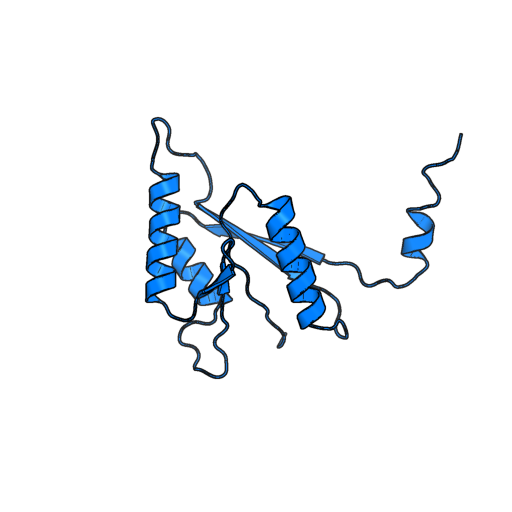7 10.683 1.00 86.44 98 PRO A C 1
ATOM 743 O O . PRO A 1 98 ? -14.875 4.521 10.475 1.00 86.44 98 PRO A O 1
ATOM 746 N N . THR A 1 99 ? -14.252 6.186 11.875 1.00 81.31 99 THR A N 1
ATOM 747 C CA . THR A 1 99 ? -14.158 5.382 13.100 1.00 81.31 99 THR A CA 1
ATOM 748 C C . THR A 1 99 ? -15.465 4.629 13.365 1.00 81.31 99 THR A C 1
ATOM 750 O O . THR A 1 99 ? -16.554 5.171 13.181 1.00 81.31 99 THR A O 1
ATOM 753 N N . GLY A 1 100 ? -15.356 3.371 13.800 1.00 84.06 100 GLY A N 1
ATOM 754 C CA . GLY A 1 100 ? -16.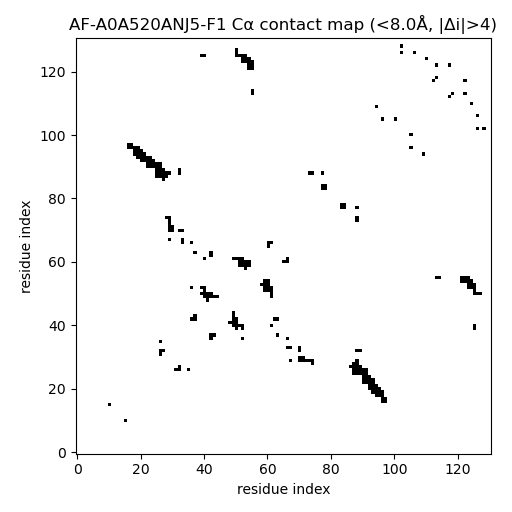496 2.463 13.981 1.00 84.06 100 GLY A CA 1
ATOM 755 C C . GLY A 1 100 ? -16.745 1.526 12.794 1.00 84.06 100 GLY A C 1
ATOM 756 O O . GLY A 1 100 ? -17.572 0.624 12.900 1.00 84.06 100 GLY A O 1
ATOM 757 N N . THR A 1 101 ? -16.011 1.692 11.689 1.00 87.75 101 THR A N 1
ATOM 758 C CA . THR A 1 101 ? -15.930 0.677 10.628 1.00 87.75 101 THR A CA 1
ATOM 759 C C . THR A 1 101 ? -15.065 -0.491 11.100 1.00 87.75 101 THR A C 1
ATOM 761 O O . THR A 1 101 ? -13.987 -0.271 11.646 1.00 87.75 101 THR A O 1
ATOM 764 N N . ASP A 1 102 ? -15.527 -1.722 10.879 1.00 91.56 102 ASP A N 1
ATOM 765 C CA . ASP A 1 102 ? -14.764 -2.945 11.152 1.00 91.56 102 ASP A CA 1
ATOM 766 C C . ASP A 1 102 ? -13.455 -2.950 10.326 1.00 91.56 102 ASP A C 1
ATOM 768 O O . ASP A 1 102 ? -13.527 -2.971 9.088 1.00 91.56 102 ASP A O 1
ATOM 772 N N . PRO A 1 103 ? -12.271 -2.915 10.972 1.00 92.50 103 PRO A N 1
ATOM 773 C CA . PRO A 1 103 ? -10.993 -2.811 10.272 1.00 92.50 103 PRO A CA 1
ATOM 774 C C . PRO A 1 103 ? -10.698 -3.987 9.339 1.00 92.50 103 PRO A C 1
ATOM 776 O O . PRO A 1 103 ? -10.138 -3.784 8.262 1.00 92.50 103 PRO A O 1
ATOM 779 N N . GLU A 1 104 ? -11.110 -5.202 9.702 1.00 93.00 104 GLU A N 1
ATOM 780 C CA . GLU A 1 104 ? -10.850 -6.390 8.885 1.00 93.00 104 GLU A CA 1
ATOM 781 C C . GLU A 1 104 ? -11.746 -6.412 7.648 1.00 93.00 104 GLU A C 1
ATOM 783 O O . GLU A 1 104 ? -11.299 -6.758 6.554 1.00 93.00 104 GLU A O 1
ATOM 788 N N . ARG A 1 105 ? -12.997 -5.948 7.774 1.00 91.94 105 ARG A N 1
ATOM 789 C CA . ARG A 1 105 ? -13.873 -5.752 6.605 1.00 91.94 105 ARG A CA 1
ATOM 790 C C . ARG A 1 105 ? -13.350 -4.664 5.679 1.00 91.94 105 ARG A C 1
ATOM 792 O O . ARG A 1 105 ? -13.429 -4.824 4.464 1.00 91.94 105 ARG A O 1
ATOM 799 N N . LEU A 1 106 ? -12.815 -3.574 6.235 1.00 91.75 106 LEU A N 1
ATOM 800 C CA . LEU A 1 106 ? -12.176 -2.527 5.442 1.00 91.75 106 LEU A CA 1
ATOM 801 C C . LEU A 1 106 ? -10.956 -3.074 4.696 1.00 91.75 106 LEU A C 1
ATOM 803 O O . LEU A 1 106 ? -10.831 -2.845 3.495 1.00 91.75 106 LEU A O 1
ATOM 807 N N . LYS A 1 107 ? -10.090 -3.828 5.383 1.00 94.56 107 LYS A N 1
ATOM 808 C CA . LYS A 1 107 ? -8.929 -4.473 4.766 1.00 94.56 107 LYS A CA 1
ATOM 809 C C . LYS A 1 107 ? -9.353 -5.410 3.639 1.00 94.56 107 LYS A C 1
ATOM 811 O O . LYS A 1 107 ? -8.824 -5.290 2.540 1.00 94.56 107 LYS A O 1
ATOM 816 N N . ALA A 1 108 ? -10.321 -6.294 3.879 1.00 94.75 108 ALA A N 1
ATOM 817 C CA . ALA A 1 108 ? -10.820 -7.216 2.862 1.00 94.75 108 ALA A CA 1
ATOM 818 C C . ALA A 1 108 ? -11.332 -6.467 1.620 1.00 94.75 108 ALA A C 1
ATOM 820 O O . ALA A 1 108 ? -10.895 -6.759 0.510 1.00 94.75 108 ALA A O 1
ATOM 821 N N . ALA A 1 109 ? -12.162 -5.437 1.816 1.00 94.19 109 ALA A N 1
ATOM 822 C CA . ALA A 1 109 ? -12.681 -4.618 0.723 1.00 94.19 109 ALA A CA 1
ATOM 823 C C . ALA A 1 109 ? -11.574 -3.861 -0.035 1.00 94.19 109 ALA A C 1
ATOM 825 O O . ALA A 1 109 ? -11.620 -3.767 -1.259 1.00 94.19 109 ALA A O 1
ATOM 826 N N . ALA A 1 110 ? -10.566 -3.337 0.669 1.00 95.12 110 ALA A N 1
ATOM 827 C CA . ALA A 1 110 ? -9.432 -2.654 0.050 1.00 95.12 110 ALA A CA 1
ATOM 828 C C . ALA A 1 110 ? -8.556 -3.611 -0.775 1.00 95.12 110 ALA A C 1
ATOM 830 O O . ALA A 1 110 ? -8.086 -3.238 -1.849 1.00 95.12 110 ALA A O 1
ATOM 831 N N . LEU A 1 111 ? -8.358 -4.842 -0.297 1.00 96.19 111 LEU A N 1
ATOM 832 C CA . LEU A 1 111 ? -7.622 -5.876 -1.022 1.00 96.19 111 LEU A CA 1
ATOM 833 C C . LEU A 1 111 ? -8.397 -6.376 -2.247 1.00 96.19 111 LEU A C 1
ATOM 835 O O . LEU A 1 111 ? -7.791 -6.578 -3.294 1.00 96.19 111 LEU A O 1
ATOM 839 N N . ASP A 1 112 ? -9.719 -6.542 -2.149 1.00 96.50 112 ASP A N 1
ATOM 840 C CA . ASP A 1 112 ? -10.570 -6.877 -3.300 1.00 96.50 112 ASP A CA 1
ATOM 841 C C . ASP A 1 112 ? -10.509 -5.783 -4.369 1.00 96.50 112 ASP A C 1
ATOM 843 O O . ASP A 1 112 ? -10.232 -6.073 -5.531 1.00 96.50 112 ASP A O 1
ATOM 847 N N . PHE A 1 113 ? -10.652 -4.520 -3.957 1.00 95.38 113 PHE A N 1
ATOM 848 C CA . PHE A 1 113 ? -10.468 -3.364 -4.833 1.00 95.38 113 PHE A CA 1
ATOM 849 C C . PHE A 1 113 ? -9.092 -3.375 -5.513 1.00 95.38 113 PHE A C 1
ATOM 851 O O . PHE A 1 113 ? -8.998 -3.185 -6.722 1.00 95.38 113 PHE A O 1
ATOM 858 N N . ALA A 1 114 ? -8.018 -3.627 -4.757 1.00 96.69 114 ALA A N 1
ATOM 859 C CA . ALA A 1 114 ? -6.669 -3.655 -5.311 1.00 96.69 114 ALA A CA 1
ATOM 860 C C . ALA A 1 114 ? -6.468 -4.813 -6.303 1.00 96.69 114 ALA A C 1
ATOM 862 O O . ALA A 1 114 ? -5.836 -4.628 -7.343 1.00 96.69 114 ALA A O 1
ATOM 863 N N . ARG A 1 115 ? -7.026 -5.996 -6.018 1.00 96.44 115 ARG A N 1
ATOM 864 C CA . ARG A 1 115 ? -7.003 -7.146 -6.935 1.00 96.44 115 ARG A CA 1
ATOM 865 C C . ARG A 1 115 ? -7.723 -6.856 -8.249 1.00 96.44 115 ARG A C 1
ATOM 867 O O . ARG A 1 115 ? -7.244 -7.296 -9.287 1.00 96.44 115 ARG A O 1
ATOM 874 N N . GLU A 1 116 ? -8.846 -6.144 -8.205 1.00 96.81 116 GLU A N 1
ATOM 875 C CA . GLU A 1 116 ? -9.648 -5.826 -9.389 1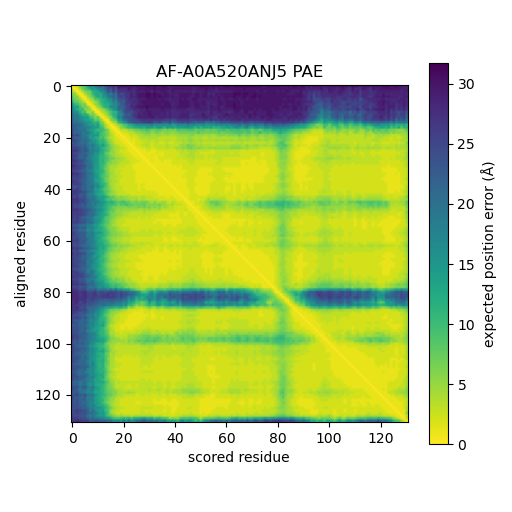.00 96.81 116 GLU A CA 1
ATOM 876 C C . GLU A 1 116 ? -9.032 -4.680 -10.207 1.00 96.81 116 GLU A C 1
ATOM 878 O O . GLU A 1 116 ? -8.679 -4.859 -11.373 1.00 96.81 116 GLU A O 1
ATOM 883 N N . GLU A 1 117 ? -8.826 -3.519 -9.588 1.00 96.12 117 GLU A N 1
ATOM 884 C CA . GLU A 1 117 ? -8.410 -2.294 -10.286 1.00 96.12 117 GLU A CA 1
ATOM 885 C C . GLU A 1 117 ? -6.928 -2.289 -10.671 1.00 96.12 117 GLU A C 1
ATOM 887 O O . GLU A 1 117 ? -6.516 -1.622 -11.626 1.00 96.12 117 GLU A O 1
ATOM 892 N N . PHE A 1 118 ? -6.104 -3.037 -9.935 1.00 94.88 118 PHE A N 1
ATOM 893 C CA . PHE A 1 118 ? -4.670 -3.149 -10.184 1.00 94.88 118 PHE A CA 1
ATOM 894 C C . PHE A 1 118 ? -4.268 -4.556 -10.625 1.00 94.88 118 PHE A C 1
ATOM 896 O O . PHE A 1 118 ? -3.105 -4.915 -10.497 1.00 94.88 118 PHE A O 1
ATOM 903 N N . ALA A 1 119 ? -5.181 -5.339 -11.211 1.00 93.88 119 ALA A N 1
ATOM 904 C CA . ALA A 1 119 ? -4.914 -6.707 -11.675 1.00 93.88 119 ALA A CA 1
ATOM 905 C C . ALA A 1 119 ? -3.682 -6.841 -12.599 1.00 93.88 119 ALA A C 1
ATOM 907 O O . ALA A 1 119 ? -3.075 -7.903 -12.696 1.00 93.88 119 ALA A O 1
ATOM 908 N N . ASN A 1 120 ? -3.308 -5.765 -13.297 1.00 92.56 120 ASN A N 1
ATOM 909 C CA . ASN A 1 120 ? -2.152 -5.701 -14.192 1.00 92.56 120 ASN A CA 1
ATOM 910 C C . ASN A 1 120 ? -0.937 -4.960 -13.598 1.00 92.56 120 ASN A C 1
ATOM 912 O O . ASN A 1 120 ? -0.051 -4.538 -14.347 1.00 92.56 120 ASN A O 1
ATOM 916 N N . ARG A 1 121 ? -0.902 -4.747 -12.278 1.00 92.69 121 ARG A N 1
ATOM 917 C CA . ARG A 1 121 ? 0.178 -4.058 -11.560 1.00 92.69 121 ARG A CA 1
ATOM 918 C C . ARG A 1 121 ? 0.467 -4.765 -10.240 1.00 92.69 121 ARG A C 1
ATOM 920 O O . ARG A 1 121 ? -0.448 -5.141 -9.520 1.00 92.69 121 ARG A O 1
ATOM 927 N N . SER A 1 122 ? 1.741 -4.865 -9.879 1.00 95.25 122 SER A N 1
ATOM 928 C CA . SER A 1 122 ? 2.109 -5.283 -8.528 1.00 95.25 122 SER A CA 1
ATOM 929 C C . SER A 1 122 ? 1.746 -4.201 -7.512 1.00 95.25 122 SER A C 1
ATOM 931 O O . SER A 1 122 ? 1.886 -3.004 -7.785 1.00 95.25 122 SER A O 1
ATOM 933 N N . TRP A 1 123 ? 1.306 -4.621 -6.331 1.00 97.62 123 TRP A N 1
ATOM 934 C CA . TRP A 1 123 ? 0.989 -3.728 -5.221 1.00 97.62 123 TRP A CA 1
ATOM 935 C C . TRP A 1 123 ? 1.341 -4.371 -3.884 1.00 97.62 123 TRP A C 1
ATOM 937 O O . TRP A 1 123 ? 1.525 -5.583 -3.784 1.00 97.62 123 TRP A O 1
ATOM 947 N N . VAL A 1 124 ? 1.433 -3.530 -2.854 1.00 98.31 124 VAL A N 1
ATOM 948 C CA . VAL A 1 124 ? 1.464 -3.962 -1.457 1.00 98.31 124 VAL A CA 1
ATOM 949 C C . VAL A 1 124 ? 0.442 -3.161 -0.657 1.00 98.31 124 VAL A C 1
ATOM 951 O O . VAL A 1 124 ? 0.203 -1.990 -0.964 1.00 98.31 124 VAL A O 1
ATOM 954 N N . ALA A 1 125 ? -0.147 -3.766 0.368 1.00 97.81 125 ALA A N 1
ATOM 955 C CA . ALA A 1 125 ? -1.139 -3.126 1.222 1.00 97.81 125 ALA A CA 1
ATOM 956 C C . ALA A 1 125 ? -0.894 -3.440 2.703 1.00 97.81 125 ALA A C 1
ATOM 958 O O . ALA A 1 125 ? -0.559 -4.563 3.068 1.00 97.81 125 ALA A O 1
ATOM 959 N N . GLY A 1 126 ? -1.098 -2.440 3.561 1.00 96.38 126 GLY A N 1
ATOM 960 C CA . GLY A 1 126 ? -1.049 -2.566 5.018 1.00 96.38 126 GLY A CA 1
ATOM 961 C C . GLY A 1 126 ? -2.261 -1.887 5.657 1.00 96.38 126 GLY A C 1
ATOM 962 O O . GLY A 1 126 ? -2.851 -0.983 5.062 1.00 96.38 126 GLY A O 1
ATOM 963 N N . LEU A 1 127 ? -2.636 -2.326 6.859 1.00 95.75 127 LEU A N 1
ATOM 964 C CA . LEU A 1 127 ? -3.758 -1.779 7.625 1.00 95.75 127 LEU A CA 1
ATOM 965 C C . LEU A 1 127 ? -3.235 -1.029 8.858 1.00 95.75 127 LEU A C 1
ATOM 967 O O . LEU A 1 127 ? -2.625 -1.638 9.733 1.00 95.75 127 LEU A O 1
ATOM 971 N N . HIS A 1 128 ? -3.516 0.274 8.952 1.00 94.25 128 HIS A N 1
ATOM 972 C CA . HIS A 1 128 ? -3.308 1.075 10.167 1.00 94.25 128 HIS A CA 1
ATOM 973 C C . HIS A 1 128 ? -4.640 1.217 10.917 1.00 94.25 128 HIS A C 1
ATOM 975 O O . HIS A 1 128 ? -5.621 1.655 10.319 1.00 94.25 128 HIS A O 1
ATOM 981 N N . VAL A 1 129 ? -4.679 0.879 12.211 1.00 90.25 129 VAL A N 1
ATOM 982 C CA . VAL A 1 129 ? -5.904 0.933 13.053 1.00 90.25 129 VAL A CA 1
ATOM 983 C C . VAL A 1 129 ? -5.812 1.909 14.228 1.00 90.25 129 VAL A C 1
ATOM 985 O O . VAL A 1 129 ? -6.769 2.089 14.972 1.00 90.25 129 VAL A O 1
ATOM 988 N N . ASP A 1 130 ? -4.655 2.530 14.405 1.00 82.25 130 ASP A N 1
ATOM 989 C CA . ASP A 1 130 ? -4.237 3.283 15.586 1.00 82.25 130 ASP A CA 1
ATOM 990 C C . ASP A 1 130 ? -4.133 4.798 15.332 1.00 82.25 130 ASP A C 1
ATOM 992 O O . ASP A 1 130 ? -3.382 5.497 16.010 1.00 82.25 130 ASP A O 1
ATOM 996 N N . ARG A 1 131 ? -4.870 5.312 14.341 1.00 59.34 131 ARG A N 1
ATOM 997 C CA . ARG A 1 131 ? -4.941 6.746 14.020 1.00 59.34 131 ARG A CA 1
ATOM 998 C C . ARG A 1 131 ? -6.320 7.337 14.253 1.00 59.34 131 ARG A C 1
ATOM 1000 O O . ARG A 1 131 ? -7.319 6.640 13.975 1.00 59.34 131 ARG A O 1
#

Mean predicted aligned error: 7.93 Å

Solvent-accessible surface area (backbone atoms only — not comparable to full-atom values): 8024 Å² total; per-residue (Å²): 138,88,85,80,70,59,78,64,56,59,50,76,75,42,95,66,86,65,76,47,79,42,83,77,48,71,24,63,48,28,69,43,41,32,54,49,50,36,62,72,21,32,64,89,67,44,87,90,64,43,38,55,31,36,35,73,85,72,47,74,44,77,54,71,65,63,45,44,50,53,20,42,51,48,30,51,54,41,56,63,57,102,62,59,59,90,69,60,61,43,73,44,72,46,80,49,66,63,91,89,60,59,65,66,62,51,48,51,52,51,50,51,50,46,54,64,81,34,65,93,52,88,49,73,48,66,84,85,87,90,124

Radius of gyration: 17.86 Å; Cα contacts (8 Å, |Δi|>4): 143; chains: 1; bounding box: 52×25×44 Å

Sequence (131 aa):
MSGQATMAADRTSRRVPEVMVRITGRQHGGGHVMANFAYISRLGHGSDEELGLETSEGVMLRDGRDMQILATDWHSFEMDGDARRKGATSISMILSMPTGTDPERLKAAALDFAREEFANRSWVAGLHVDR

pLDDT: mean 86.55, std 16.46, range [42.06, 98.44]

Secondary structure (DSSP, 8-state):
--SSSHHHHHHHTTTPPPPEEEEEEEE-SHHHHHHHHHHHHTTTS-TTT---EEETTS-EE-SHHHHHHHHHHHHHHHH-SSS---S-SEEEEEEE--TTS-HHHHHHHHHHHHHHHTTTS--EE------

Foldseek 3Di:
DDDPPPVVVVVVVDPDKDKDKDFDDFAAALVRQLVVVCVQQVAPVDPVRGWWKQKLVRDTDGHSVVSSVVSNVLNVVQCDDPDRNPGGSDIDMDIDTDPPPDQVVVVVVVSVVCCPVVVVHMDIDTTDDPD